Protein AF-A0A820F989-F1 (afdb_monomer)

Nearest PDB structures (foldseek):
  4nk6-assembly1_A  TM=5.623E-01  e=1.340E+00  Pseudomonas syringae pv. tomato str. DC3000
  5lw3-assembly1_A  TM=4.433E-01  e=8.825E-01  Azotobacter vinelandii
  3b8y-assembly2_B  TM=3.646E-01  e=8.317E+00  Dickeya chrysanthemi

InterPro domains:
  IPR011050 Pectin lyase fold/virulence factor [SSF51126] (17-157)
  IPR052387 Fibrocystin [PTHR46769] (2-169)
  IPR055401 CEMIP, beta-helix domain [PF24606] (3-77)
  IPR055401 CEMIP, beta-helix domain [PF24606] (81-139)

Organism: NCBI:txid392033

Radius of gyration: 15.14 Å; Cα contacts (8 Å, |Δi|>4): 495; chains: 1; bounding box: 38×29×42 Å

pLDDT: mean 74.16, std 15.24, range [22.81, 91.69]

Solvent-accessible surface area (backbone atoms only — not comparable to full-atom values): 8506 Å² total; per-residue (Å²): 87,66,73,30,40,38,63,98,44,88,92,37,45,60,36,68,47,70,64,68,38,83,30,71,90,42,70,54,62,71,42,56,39,32,48,19,40,15,37,54,37,34,42,23,18,46,28,28,36,34,38,35,49,29,43,34,36,43,24,54,62,16,37,39,36,41,48,50,30,52,67,70,85,64,82,85,85,94,58,70,49,38,38,35,41,28,47,28,39,32,34,46,14,60,32,23,28,37,35,44,40,35,33,75,50,35,41,80,82,42,29,82,77,37,72,86,45,24,42,12,16,40,53,52,54,39,36,36,50,29,35,24,45,73,40,60,69,34,52,68,42,74,41,94,61,59,54,28,16,76,63,30,41,91,82,50,80,53,73,42,86,70,45,78,42,66,71,47,110

Secondary structure (DSSP, 8-state):
-BS-S-TT-TT--SSEEEEEEE-TT-EEES-EEEEESS-SEEEEEEES-EEES-EEEEESS-SEEE-SS------SSS-----EEES-EEEEESSEEEEE---SS--HHHHTT-TT--GGGS---EEES-EEES-SSEEEEE-TT---BTT-STT--SB----EES-B-

Sequence (169 aa):
VSNGGQAFHLGQYPIHFHMNGNMSLSYIKSSAIHQTFNRAVNIHTSHYFTVENNIIDDIMDGVFFLEGDAEVGNVLRDYYPNNIVENNAVASDTHFGYWYCMVRTSDGQSFAIYRNICPYRQIFDRFVNNSVHSVGRFGVRIFLEYSPTVAGSRSADTPYQAIFDELIA

Foldseek 3Di:
DAAAFAAPDPPREREEAELPEEQLVEEDECEEFEHYNAERYEYEQYANYEYYQYEYEHHEYEHYDPDQAHVDDFDDDPDAREYAHANYEYEHYAAEHAEADQDQAHDDPRCVVPVFAGSLQGAYHYAEQYEYDHYNYYHHDHDPSRFHAPRRGPPGDHGDDHDHYNYHD

Mean predicted aligned error: 7.8 Å

Structure (mmCIF, N/CA/C/O backbone):
data_AF-A0A820F989-F1
#
_entry.id   AF-A0A820F989-F1
#
loop_
_atom_site.group_PDB
_atom_site.id
_atom_site.type_symbol
_atom_site.label_atom_id
_atom_site.label_alt_id
_atom_site.label_comp_id
_atom_site.label_asym_id
_atom_site.label_entity_id
_atom_site.label_seq_id
_atom_site.pdbx_PDB_ins_code
_atom_site.Cartn_x
_atom_site.Cartn_y
_atom_site.Cartn_z
_atom_site.occupancy
_atom_site.B_iso_or_equiv
_atom_site.auth_seq_id
_atom_site.auth_comp_id
_atom_site.auth_asym_id
_atom_site.auth_atom_id
_atom_site.pdbx_PDB_model_num
ATOM 1 N N . VAL A 1 1 ? -3.851 -5.845 16.583 1.00 83.50 1 VAL A N 1
ATOM 2 C CA . VAL A 1 1 ? -3.143 -4.642 17.069 1.00 83.50 1 VAL A CA 1
ATOM 3 C C . VAL A 1 1 ? -4.188 -3.614 17.447 1.00 83.50 1 VAL A C 1
ATOM 5 O O . VAL A 1 1 ? -5.114 -3.433 16.673 1.00 83.50 1 VAL A O 1
ATOM 8 N N . SER A 1 2 ? -4.068 -2.993 18.620 1.00 90.50 2 SER A N 1
ATOM 9 C CA . SER A 1 2 ? -5.032 -2.001 19.113 1.00 90.50 2 SER A CA 1
ATOM 10 C C . SER A 1 2 ? -4.319 -0.843 19.803 1.00 90.50 2 SER A C 1
ATOM 12 O O . SER A 1 2 ? -3.355 -1.115 20.521 1.00 90.50 2 SER A O 1
ATOM 14 N N . ASN A 1 3 ? -4.806 0.396 19.666 1.00 89.44 3 ASN A N 1
ATOM 15 C CA . ASN A 1 3 ? -4.270 1.581 20.363 1.00 89.44 3 ASN A CA 1
ATOM 16 C C . ASN A 1 3 ? -2.780 1.852 20.069 1.00 89.44 3 ASN A C 1
ATOM 18 O O . ASN A 1 3 ? -2.030 2.281 20.944 1.00 89.44 3 ASN A O 1
ATOM 22 N N . GLY A 1 4 ? -2.335 1.541 18.848 1.00 84.44 4 GLY A N 1
ATOM 23 C CA . GLY A 1 4 ? -0.945 1.698 18.418 1.00 84.44 4 GLY A CA 1
ATOM 24 C C . GLY A 1 4 ? -0.720 2.926 17.531 1.00 84.44 4 GLY A C 1
ATOM 25 O O . GLY A 1 4 ? -1.656 3.465 16.941 1.00 84.44 4 GLY A O 1
ATOM 26 N N . GLY A 1 5 ? 0.544 3.334 17.403 1.00 83.88 5 GLY A N 1
ATOM 27 C CA . GLY A 1 5 ? 0.948 4.527 16.655 1.00 83.88 5 GLY A CA 1
ATOM 28 C C . GLY A 1 5 ? 0.756 5.832 17.428 1.00 83.88 5 GLY A C 1
ATOM 29 O O . GLY A 1 5 ? 0.231 5.847 18.540 1.00 83.88 5 GLY A O 1
ATOM 30 N N . GLN A 1 6 ? 1.196 6.937 16.828 1.00 81.19 6 GLN A N 1
ATOM 31 C CA . GLN A 1 6 ? 1.057 8.272 17.404 1.00 81.19 6 GLN A CA 1
ATOM 32 C C . GLN A 1 6 ? 0.583 9.276 16.351 1.00 81.19 6 GLN A C 1
ATOM 34 O O . GLN A 1 6 ? 1.203 9.427 15.296 1.00 81.19 6 GLN A O 1
ATOM 39 N N . ALA A 1 7 ? -0.503 9.980 16.664 1.00 79.38 7 ALA A N 1
ATOM 40 C CA . ALA A 1 7 ? -1.115 10.962 15.778 1.00 79.38 7 ALA A CA 1
ATOM 41 C C . ALA A 1 7 ? -0.177 12.129 15.485 1.00 79.38 7 ALA A C 1
ATOM 43 O O . ALA A 1 7 ? 0.506 12.611 16.383 1.00 79.38 7 ALA A O 1
ATOM 44 N N . PHE A 1 8 ? -0.186 12.613 14.242 1.00 74.88 8 PHE A N 1
ATOM 45 C CA . PHE A 1 8 ? 0.574 13.794 13.803 1.00 74.88 8 PHE A CA 1
ATOM 46 C C . PHE A 1 8 ? 2.106 13.670 13.904 1.00 74.88 8 PHE A C 1
ATOM 48 O O . PHE A 1 8 ? 2.814 14.661 13.731 1.00 74.88 8 PHE A O 1
ATOM 55 N N . HIS A 1 9 ? 2.631 12.459 14.119 1.00 73.19 9 HIS A N 1
ATOM 56 C CA . HIS A 1 9 ? 4.064 12.174 14.107 1.00 73.19 9 HIS A CA 1
ATOM 57 C C . HIS A 1 9 ? 4.404 11.198 12.975 1.00 73.19 9 HIS A C 1
ATOM 59 O O . HIS A 1 9 ? 3.966 10.047 12.966 1.00 73.19 9 HIS A O 1
ATOM 65 N N . LEU A 1 10 ? 5.195 11.662 12.004 1.00 69.19 10 LEU A N 1
ATOM 66 C CA . LEU A 1 10 ? 5.704 10.827 10.912 1.00 69.19 10 LEU A CA 1
ATOM 67 C C . LEU A 1 10 ? 6.581 9.691 11.471 1.00 69.19 10 LEU A C 1
ATOM 69 O O . LEU A 1 10 ? 7.338 9.906 12.419 1.00 69.19 10 LEU A O 1
ATOM 73 N N . GLY A 1 11 ? 6.479 8.488 10.900 1.00 67.00 11 GLY A N 1
ATOM 74 C CA . GLY A 1 11 ? 7.272 7.326 11.324 1.00 67.00 11 GLY A CA 1
ATOM 75 C C . GLY A 1 11 ? 6.784 6.619 12.596 1.00 67.00 11 GLY A C 1
ATOM 76 O O . GLY A 1 11 ? 7.360 5.604 12.975 1.00 67.00 11 GLY A O 1
ATOM 77 N N . GLN A 1 12 ? 5.731 7.114 13.258 1.00 81.00 12 GLN A N 1
ATOM 78 C CA . GLN A 1 12 ? 5.179 6.523 14.484 1.00 81.00 12 GLN A CA 1
ATOM 79 C C . GLN A 1 12 ? 3.948 5.665 14.172 1.00 81.00 12 GLN A C 1
ATOM 81 O O . GLN A 1 12 ? 2.817 6.004 14.539 1.00 81.00 12 GLN A O 1
ATOM 86 N N . TYR A 1 13 ? 4.175 4.559 13.462 1.00 82.06 13 TYR A N 1
ATOM 87 C CA . TYR A 1 13 ? 3.127 3.635 13.027 1.00 82.06 13 TYR A CA 1
ATOM 88 C C . TYR A 1 13 ? 3.081 2.372 13.906 1.00 82.06 13 TYR A C 1
ATOM 90 O O . TYR A 1 13 ? 4.121 1.910 14.374 1.00 82.06 13 TYR A O 1
ATOM 98 N N . PRO A 1 14 ? 1.893 1.782 14.127 1.00 84.25 14 PRO A N 1
ATOM 99 C CA . PRO A 1 14 ? 1.727 0.513 14.836 1.00 84.25 14 PRO A CA 1
ATOM 100 C C . PRO A 1 14 ? 2.446 -0.659 14.155 1.00 84.25 14 PRO A C 1
ATOM 102 O O . PRO A 1 14 ? 2.962 -1.535 14.846 1.00 84.25 14 PRO A O 1
ATOM 105 N N . ILE A 1 15 ? 2.477 -0.685 12.819 1.00 84.50 15 ILE A N 1
ATOM 106 C CA . ILE A 1 15 ? 3.234 -1.656 12.026 1.00 84.50 15 ILE A CA 1
ATOM 107 C C . ILE A 1 15 ? 3.958 -0.899 10.914 1.00 84.50 15 ILE A C 1
ATOM 109 O O . ILE A 1 15 ? 3.319 -0.249 10.086 1.00 84.50 15 ILE A O 1
ATOM 113 N N . HIS A 1 16 ? 5.288 -0.992 10.898 1.00 85.44 16 HIS A N 1
ATOM 114 C CA . HIS A 1 16 ? 6.146 -0.297 9.938 1.00 85.44 16 HIS A CA 1
ATOM 115 C C . HIS A 1 16 ? 7.269 -1.214 9.460 1.00 85.44 16 HIS A C 1
ATOM 117 O O . HIS A 1 16 ? 8.198 -1.510 10.212 1.00 85.44 16 HIS A O 1
ATOM 123 N N . PHE A 1 17 ? 7.186 -1.665 8.212 1.00 77.94 17 PHE A N 1
ATOM 124 C CA . PHE A 1 17 ? 8.301 -2.319 7.531 1.00 77.94 17 PHE A CA 1
ATOM 125 C C . PHE A 1 17 ? 9.180 -1.232 6.932 1.00 77.94 17 PHE A C 1
ATOM 127 O O . PHE A 1 17 ? 8.726 -0.486 6.069 1.00 77.94 17 PHE A O 1
ATOM 134 N N . HIS A 1 18 ? 10.414 -1.124 7.414 1.00 78.81 18 HIS A N 1
ATOM 135 C CA . HIS A 1 18 ? 11.320 -0.033 7.092 1.00 78.81 18 HIS A CA 1
ATOM 136 C C . HIS A 1 18 ? 12.620 -0.580 6.532 1.00 78.81 18 HIS A C 1
ATOM 138 O O . HIS A 1 18 ? 13.467 -1.085 7.269 1.00 78.81 18 HIS A O 1
ATOM 144 N N . MET A 1 19 ? 12.778 -0.448 5.219 1.00 71.56 19 MET A N 1
ATOM 145 C CA . MET A 1 19 ? 14.023 -0.760 4.526 1.00 71.56 19 MET A CA 1
ATOM 146 C C . MET A 1 19 ? 14.491 -2.206 4.716 1.00 71.56 19 MET A C 1
ATOM 148 O O . MET A 1 19 ? 15.687 -2.484 4.778 1.00 71.56 19 MET A O 1
ATOM 152 N N . ASN A 1 20 ? 13.545 -3.146 4.798 1.00 71.75 20 ASN A N 1
ATOM 153 C CA . ASN A 1 20 ? 13.845 -4.556 5.033 1.00 71.75 20 ASN A CA 1
ATOM 154 C C . ASN A 1 20 ? 14.330 -5.293 3.772 1.00 71.75 20 ASN A C 1
ATOM 156 O O . ASN A 1 20 ? 14.875 -6.391 3.880 1.00 71.75 20 ASN A O 1
ATOM 160 N N . GLY A 1 21 ? 14.161 -4.711 2.579 1.00 70.56 21 GLY A N 1
ATOM 161 C CA . GLY A 1 21 ? 14.549 -5.344 1.319 1.00 70.56 21 GLY A CA 1
ATOM 162 C C . GLY A 1 21 ? 13.610 -6.492 0.930 1.00 70.56 21 GLY A C 1
ATOM 163 O O . GLY A 1 21 ? 12.398 -6.301 0.845 1.00 70.56 21 GLY A O 1
ATOM 164 N N . ASN A 1 22 ? 14.155 -7.681 0.638 1.00 75.38 22 ASN A N 1
ATOM 165 C CA . ASN A 1 22 ? 13.361 -8.835 0.198 1.00 75.38 22 ASN A CA 1
ATOM 166 C C . ASN A 1 22 ? 12.614 -9.486 1.371 1.00 75.38 22 ASN A C 1
ATOM 168 O O . ASN A 1 22 ? 13.226 -10.087 2.250 1.00 75.38 22 ASN A O 1
ATOM 172 N N . MET A 1 23 ? 11.286 -9.427 1.310 1.00 78.56 23 MET A N 1
ATOM 173 C CA . MET A 1 23 ? 10.363 -9.953 2.309 1.00 78.56 23 MET A CA 1
ATOM 174 C C . MET A 1 23 ? 9.429 -11.032 1.737 1.00 78.56 23 MET A C 1
ATOM 176 O O . MET A 1 23 ? 8.336 -11.220 2.254 1.00 78.56 23 MET A O 1
ATOM 180 N N . SER A 1 24 ? 9.871 -11.780 0.720 1.00 78.94 24 SER A N 1
ATOM 181 C CA . SER A 1 24 ? 9.065 -12.764 -0.044 1.00 78.94 24 SER A CA 1
ATOM 182 C C . SER A 1 24 ? 8.409 -13.883 0.760 1.00 78.94 24 SER A C 1
ATOM 184 O O . SER A 1 24 ? 7.454 -14.498 0.295 1.00 78.94 24 SER A O 1
ATOM 186 N N . LEU A 1 25 ? 8.909 -14.153 1.964 1.00 79.94 25 LEU A N 1
ATOM 187 C CA . LEU A 1 25 ? 8.341 -15.142 2.885 1.00 79.94 25 LEU A CA 1
ATOM 188 C C . LEU A 1 25 ? 7.611 -14.501 4.073 1.00 79.94 25 LEU A C 1
ATOM 190 O O . LEU A 1 25 ? 7.154 -15.209 4.967 1.00 79.94 25 LEU A O 1
ATOM 194 N N . SER A 1 26 ? 7.540 -13.171 4.119 1.00 82.44 26 SER A N 1
ATOM 195 C CA . SER A 1 26 ? 6.976 -12.420 5.238 1.00 82.44 26 SER A CA 1
ATOM 196 C C . SER A 1 26 ? 5.578 -11.914 4.914 1.00 82.44 26 SER A C 1
ATOM 198 O O . SER A 1 26 ? 5.263 -11.573 3.772 1.00 82.44 26 SER A O 1
ATOM 200 N N . TYR A 1 27 ? 4.739 -11.841 5.945 1.00 85.31 27 TYR A N 1
ATOM 201 C CA . TYR A 1 27 ? 3.344 -11.465 5.787 1.00 85.31 27 TYR A CA 1
ATOM 202 C C . TYR A 1 27 ? 2.764 -10.761 7.019 1.00 85.31 27 TYR A C 1
ATOM 204 O O . TYR A 1 27 ? 3.205 -10.989 8.146 1.00 85.31 27 TYR A O 1
ATOM 212 N N . ILE A 1 28 ? 1.713 -9.966 6.804 1.00 84.12 28 ILE A N 1
ATOM 213 C CA . ILE A 1 28 ? 0.664 -9.710 7.800 1.00 84.12 28 ILE A CA 1
ATOM 214 C C . ILE A 1 28 ? -0.553 -10.502 7.345 1.00 84.12 28 ILE A C 1
ATOM 216 O O . ILE A 1 28 ? -1.128 -10.223 6.291 1.00 84.12 28 ILE A O 1
ATOM 220 N N . LYS A 1 29 ? -0.943 -11.496 8.138 1.00 86.25 29 LYS A N 1
ATOM 221 C CA . LYS A 1 29 ? -2.049 -12.380 7.792 1.00 86.25 29 LYS A CA 1
ATOM 222 C C . LYS A 1 29 ? -2.995 -12.576 8.959 1.00 86.25 29 LYS A C 1
ATOM 224 O O . LYS A 1 29 ? -2.537 -12.705 10.096 1.00 86.25 29 LYS A O 1
ATOM 229 N N . SER A 1 30 ? -4.295 -12.637 8.667 1.00 89.94 30 SER A N 1
ATOM 230 C CA . SER A 1 30 ? -5.337 -13.010 9.636 1.00 89.94 30 SER A CA 1
ATOM 231 C C . SER A 1 30 ? -5.286 -12.191 10.930 1.00 89.94 30 SER A C 1
ATOM 233 O O . SER A 1 30 ? -5.486 -12.716 12.025 1.00 89.94 30 SER A O 1
ATOM 235 N N . SER A 1 31 ? -4.978 -10.902 10.804 1.00 85.19 31 SER A N 1
ATOM 236 C CA . SER A 1 31 ? -4.851 -9.971 11.919 1.00 85.19 31 SER A CA 1
ATOM 237 C C . SER A 1 31 ? -6.033 -9.006 11.962 1.00 85.19 31 SER A C 1
ATOM 239 O O . SER A 1 31 ? -6.519 -8.556 10.928 1.00 85.19 31 SER A O 1
ATOM 241 N N . ALA A 1 32 ? -6.463 -8.658 13.175 1.00 88.81 32 ALA A N 1
ATOM 242 C CA . ALA A 1 32 ? -7.347 -7.520 13.417 1.00 88.81 32 ALA A CA 1
ATOM 243 C C . ALA A 1 32 ? -6.494 -6.312 13.826 1.00 88.81 32 ALA A C 1
ATOM 245 O O . ALA A 1 32 ? -5.727 -6.408 14.792 1.00 88.81 32 ALA A O 1
ATOM 246 N N . ILE A 1 33 ? -6.578 -5.199 13.101 1.00 84.31 33 ILE A N 1
ATOM 247 C CA . ILE A 1 33 ? -5.853 -3.955 13.389 1.00 84.31 33 ILE A CA 1
ATOM 248 C C . ILE A 1 33 ? -6.886 -2.857 13.566 1.00 84.31 33 ILE A C 1
ATOM 250 O O . ILE A 1 33 ? -7.581 -2.527 12.618 1.00 84.31 33 ILE A O 1
ATOM 254 N N . HIS A 1 34 ? -6.988 -2.301 14.767 1.00 87.06 34 HIS A N 1
ATOM 255 C CA . HIS A 1 34 ? -8.040 -1.338 15.044 1.00 87.06 34 HIS A CA 1
ATOM 256 C C . HIS A 1 34 ? -7.629 -0.241 16.009 1.00 87.06 34 HIS A C 1
ATOM 258 O O . HIS A 1 34 ? -6.670 -0.411 16.764 1.00 87.06 34 HIS A O 1
ATOM 264 N N . GLN A 1 35 ? -8.357 0.877 16.013 1.00 88.88 35 GLN A N 1
ATOM 265 C CA . GLN A 1 35 ? -8.131 1.988 16.947 1.00 88.88 35 GLN A CA 1
ATOM 266 C C . GLN A 1 35 ? -6.674 2.454 16.941 1.00 88.88 35 GLN A C 1
ATOM 268 O O . GLN A 1 35 ? -6.023 2.519 17.986 1.00 88.88 35 GLN A O 1
ATOM 273 N N . THR A 1 36 ? -6.100 2.693 15.765 1.00 82.88 36 THR A N 1
ATOM 274 C CA . THR A 1 36 ? -4.716 3.164 15.675 1.00 82.88 36 THR A CA 1
ATOM 275 C C . THR A 1 36 ? -4.692 4.681 15.573 1.00 82.88 36 THR A C 1
ATOM 277 O O . THR A 1 36 ? -5.436 5.295 14.811 1.00 82.88 36 THR A O 1
ATOM 280 N N . PHE A 1 37 ? -3.797 5.311 16.333 1.00 84.25 37 PHE A N 1
ATOM 281 C CA . PHE A 1 37 ? -3.651 6.770 16.358 1.00 84.25 37 PHE A CA 1
ATOM 282 C C . PHE A 1 37 ? -2.839 7.297 15.172 1.00 84.25 37 PHE A C 1
ATOM 284 O O . PHE A 1 37 ? -2.565 8.483 15.076 1.00 84.25 37 PHE A O 1
ATOM 291 N N . ASN A 1 38 ? -2.423 6.411 14.277 1.00 74.00 38 ASN A N 1
ATOM 292 C CA . ASN A 1 38 ? -1.808 6.705 12.993 1.00 74.00 38 ASN A CA 1
ATOM 293 C C . ASN A 1 38 ? -2.267 5.606 12.015 1.00 74.00 38 ASN A C 1
ATOM 295 O O . ASN A 1 38 ? -3.199 4.864 12.327 1.00 74.00 38 ASN A O 1
ATOM 299 N N . ARG A 1 39 ? -1.638 5.477 10.852 1.00 78.56 39 ARG A N 1
ATOM 300 C CA . ARG A 1 39 ? -1.968 4.456 9.845 1.00 78.56 39 ARG A CA 1
ATOM 301 C C . ARG A 1 39 ? -1.874 3.026 10.374 1.00 78.56 39 ARG A C 1
ATOM 303 O O . ARG A 1 39 ? -1.177 2.786 11.352 1.00 78.56 39 ARG A O 1
ATOM 310 N N . ALA A 1 40 ? -2.550 2.076 9.735 1.00 80.19 40 ALA A N 1
ATOM 311 C CA . ALA A 1 40 ? -2.582 0.689 10.211 1.00 80.19 40 ALA A CA 1
ATOM 312 C C . ALA A 1 40 ? -1.321 -0.113 9.842 1.00 80.19 40 ALA A C 1
ATOM 314 O O . ALA A 1 40 ? -0.747 -0.799 10.690 1.00 80.19 40 ALA A O 1
ATOM 315 N N . VAL A 1 41 ? -0.901 -0.041 8.575 1.00 81.31 41 VAL A N 1
ATOM 316 C CA . VAL A 1 41 ? 0.267 -0.745 8.041 1.00 81.31 41 VAL A CA 1
ATOM 317 C C . VAL A 1 41 ? 1.023 0.165 7.084 1.00 81.31 41 VAL A C 1
ATOM 319 O O . VAL A 1 41 ? 0.501 0.601 6.053 1.00 81.31 41 VAL A O 1
ATOM 322 N N . ASN A 1 42 ? 2.300 0.365 7.385 1.00 78.19 42 ASN A N 1
ATOM 323 C CA . ASN A 1 42 ? 3.216 1.075 6.515 1.00 78.19 42 ASN A CA 1
ATOM 324 C C . ASN A 1 42 ? 4.277 0.112 5.996 1.00 78.19 42 ASN A C 1
ATOM 326 O O . ASN A 1 42 ? 4.902 -0.631 6.758 1.00 78.19 42 ASN A O 1
ATOM 330 N N . ILE A 1 43 ? 4.467 0.130 4.683 1.00 75.38 43 ILE A N 1
ATOM 331 C CA . ILE A 1 43 ? 5.521 -0.619 4.010 1.00 75.38 43 ILE A CA 1
ATOM 332 C C . ILE A 1 43 ? 6.356 0.415 3.274 1.00 75.38 43 ILE A C 1
ATOM 334 O O . ILE A 1 43 ? 5.856 1.124 2.409 1.00 75.38 43 ILE A O 1
ATOM 338 N N . HIS A 1 44 ? 7.613 0.511 3.675 1.00 71.81 44 HIS A N 1
ATOM 339 C CA . HIS A 1 44 ? 8.568 1.498 3.209 1.00 71.81 44 HIS A CA 1
ATOM 340 C C . HIS A 1 44 ? 9.842 0.734 2.832 1.00 71.81 44 HIS A C 1
ATOM 342 O O . HIS A 1 44 ? 10.435 0.038 3.664 1.00 71.81 44 HIS A O 1
ATOM 348 N N . THR A 1 45 ? 10.268 0.812 1.568 1.00 67.19 45 THR A N 1
ATOM 349 C CA . THR A 1 45 ? 11.506 0.160 1.087 1.00 67.19 45 THR A CA 1
ATOM 350 C C . THR A 1 45 ? 11.563 -1.346 1.387 1.00 67.19 45 THR A C 1
ATOM 352 O O . THR A 1 45 ? 12.598 -1.919 1.733 1.00 67.19 45 THR A O 1
ATOM 355 N N . SER A 1 46 ? 10.419 -2.016 1.285 1.00 70.81 46 SER A N 1
ATOM 356 C CA . SER A 1 46 ? 10.293 -3.455 1.534 1.00 70.81 46 SER A CA 1
ATOM 357 C C . SER A 1 46 ? 9.481 -4.095 0.407 1.00 70.81 46 SER A C 1
ATOM 359 O O . SER A 1 46 ? 8.566 -3.467 -0.130 1.00 70.81 46 SER A O 1
ATOM 361 N N . HIS A 1 47 ? 9.862 -5.295 -0.034 1.00 71.06 47 HIS A N 1
ATOM 362 C CA . HIS A 1 47 ? 9.375 -5.890 -1.289 1.00 71.06 47 HIS A CA 1
ATOM 363 C C . HIS A 1 47 ? 8.895 -7.322 -1.087 1.00 71.06 47 HIS A C 1
ATOM 365 O O . HIS A 1 47 ? 9.406 -8.017 -0.212 1.00 71.06 47 HIS A O 1
ATOM 371 N N . TYR A 1 48 ? 8.006 -7.793 -1.965 1.00 72.56 48 TYR A N 1
ATOM 372 C CA . TYR A 1 48 ? 7.442 -9.151 -1.928 1.00 72.56 48 TYR A CA 1
ATOM 373 C C . TYR A 1 48 ? 6.655 -9.442 -0.644 1.00 72.56 48 TYR A C 1
ATOM 375 O O . TYR A 1 48 ? 6.576 -10.581 -0.193 1.00 72.56 48 TYR A O 1
ATOM 383 N N . PHE A 1 49 ? 6.111 -8.400 -0.020 1.00 76.75 49 PHE A N 1
ATOM 384 C CA . PHE A 1 49 ? 5.402 -8.531 1.237 1.00 76.75 49 PHE A CA 1
ATOM 385 C C . PHE A 1 49 ? 3.940 -8.897 0.995 1.00 76.75 49 PHE A C 1
ATOM 387 O O . PHE A 1 49 ? 3.271 -8.285 0.160 1.00 76.75 49 PHE A O 1
ATOM 394 N N . THR A 1 50 ? 3.433 -9.871 1.748 1.00 83.69 50 THR A N 1
ATOM 395 C CA . THR A 1 50 ? 2.035 -10.300 1.629 1.00 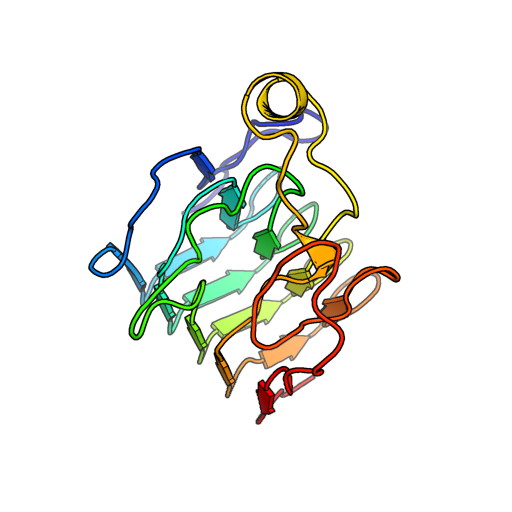83.69 50 THR A CA 1
ATOM 396 C C . THR A 1 50 ? 1.180 -9.715 2.748 1.00 83.69 50 THR A C 1
ATOM 398 O O . THR A 1 50 ? 1.489 -9.850 3.930 1.00 83.69 50 THR A O 1
ATOM 401 N N . VAL A 1 51 ? 0.063 -9.100 2.381 1.00 83.12 51 VAL A N 1
ATOM 402 C CA . VAL A 1 51 ? -0.964 -8.627 3.306 1.00 83.12 51 VAL A CA 1
ATOM 403 C C . VAL A 1 51 ? -2.275 -9.318 2.956 1.00 83.12 51 VAL A C 1
ATOM 405 O O . VAL A 1 51 ? -2.916 -8.992 1.958 1.00 83.12 51 VAL A O 1
ATOM 408 N N . GLU A 1 52 ? -2.692 -10.260 3.794 1.00 86.50 52 GLU A N 1
ATOM 409 C CA . GLU A 1 52 ? -3.790 -11.164 3.452 1.00 86.50 52 GLU A CA 1
ATOM 410 C C . GLU A 1 52 ? -4.785 -11.368 4.603 1.00 86.50 52 GLU A C 1
ATOM 412 O O . GLU A 1 52 ? -4.392 -11.612 5.743 1.00 86.50 52 GLU A O 1
ATOM 417 N N . ASN A 1 53 ? -6.084 -11.388 4.307 1.00 86.62 53 ASN A N 1
ATOM 418 C CA . ASN A 1 53 ? -7.139 -11.776 5.256 1.00 86.62 53 ASN A CA 1
ATOM 419 C C . ASN A 1 53 ? -7.167 -10.932 6.547 1.00 86.62 53 ASN A C 1
ATOM 421 O O . ASN A 1 53 ? -7.421 -11.476 7.624 1.00 86.62 53 ASN A O 1
ATOM 425 N N . ASN A 1 54 ? -6.854 -9.636 6.483 1.00 81.81 54 ASN A N 1
ATOM 426 C CA . ASN A 1 54 ? -6.862 -8.768 7.664 1.00 81.81 54 ASN A CA 1
ATOM 427 C C . ASN A 1 54 ? -8.156 -7.963 7.769 1.00 81.81 54 ASN A C 1
ATOM 429 O O . ASN A 1 54 ? -8.714 -7.524 6.765 1.00 81.81 54 ASN A O 1
ATOM 433 N N . ILE A 1 55 ? -8.598 -7.735 9.004 1.00 85.31 55 ILE A N 1
ATOM 434 C CA . ILE A 1 55 ? -9.691 -6.814 9.323 1.00 85.31 55 ILE A CA 1
ATOM 435 C C . ILE A 1 55 ? -9.058 -5.559 9.897 1.00 85.31 55 ILE A C 1
ATOM 437 O O . ILE A 1 55 ? -8.281 -5.642 10.852 1.00 85.31 55 ILE A O 1
ATOM 441 N N . ILE A 1 56 ? -9.349 -4.417 9.288 1.00 84.31 56 ILE A N 1
ATOM 442 C CA . ILE A 1 56 ? -8.742 -3.150 9.654 1.00 84.31 56 ILE A CA 1
ATOM 443 C C . ILE A 1 56 ? -9.823 -2.085 9.808 1.00 84.31 56 ILE A C 1
ATOM 445 O O . ILE A 1 56 ? -10.498 -1.739 8.841 1.00 84.31 56 ILE A O 1
ATOM 449 N N . ASP A 1 57 ? -9.992 -1.565 11.018 1.00 83.62 57 ASP A N 1
ATOM 450 C CA . ASP A 1 57 ? -11.093 -0.660 11.340 1.00 83.62 57 ASP A CA 1
ATOM 451 C C . ASP A 1 57 ? -10.715 0.448 12.328 1.00 83.62 57 ASP A C 1
ATOM 453 O O . ASP A 1 57 ? -9.802 0.296 13.126 1.00 83.62 57 ASP A O 1
ATOM 457 N N . ASP A 1 58 ? -11.421 1.579 12.289 1.00 82.44 58 ASP A N 1
ATOM 458 C CA . ASP A 1 58 ? -11.230 2.692 13.239 1.00 82.44 58 ASP A CA 1
ATOM 459 C C . ASP A 1 58 ? -9.779 3.214 13.245 1.00 82.44 58 ASP A C 1
ATOM 461 O O . ASP A 1 58 ? -9.032 3.113 14.223 1.00 82.44 58 ASP A O 1
ATOM 465 N N . ILE A 1 59 ? -9.351 3.713 12.084 1.00 78.56 59 ILE A N 1
ATOM 466 C CA . ILE A 1 59 ? -7.970 4.120 11.808 1.00 78.56 59 ILE A CA 1
ATOM 467 C C . ILE A 1 59 ? -7.910 5.631 11.562 1.00 78.56 59 ILE A C 1
ATOM 469 O O . ILE A 1 59 ? -8.765 6.221 10.895 1.00 78.56 59 ILE A O 1
ATOM 473 N N . MET A 1 60 ? -6.894 6.293 12.124 1.00 72.44 60 MET A N 1
ATOM 474 C CA . MET A 1 60 ? -6.832 7.755 12.106 1.00 72.44 60 MET A CA 1
ATOM 475 C C . MET A 1 60 ? -6.352 8.378 10.779 1.00 72.44 60 MET A C 1
ATOM 477 O O . MET A 1 60 ? -6.716 9.520 10.541 1.00 72.44 60 MET A O 1
ATOM 481 N N . ASP A 1 61 ? -5.554 7.733 9.917 1.00 64.69 61 ASP A N 1
ATOM 482 C CA . ASP A 1 61 ? -4.929 8.422 8.751 1.00 64.69 61 ASP A CA 1
ATOM 483 C C . ASP A 1 61 ? -4.697 7.538 7.501 1.00 64.69 61 ASP A C 1
ATOM 485 O O . ASP A 1 61 ? -3.900 7.871 6.617 1.00 64.69 61 ASP A O 1
ATOM 489 N N . GLY A 1 62 ? -5.364 6.387 7.418 1.00 59.66 62 GLY A N 1
ATOM 490 C CA . GLY A 1 62 ? -5.300 5.455 6.293 1.00 59.66 62 GLY A CA 1
ATOM 491 C C . GLY A 1 62 ? -4.767 4.066 6.640 1.00 59.66 62 GLY A C 1
ATOM 492 O O . GLY A 1 62 ? -3.974 3.901 7.567 1.00 59.66 62 GLY A O 1
ATOM 493 N N . VAL A 1 63 ? -5.154 3.040 5.875 1.00 54.62 63 VAL A N 1
ATOM 494 C CA . VAL A 1 63 ? -4.792 1.649 6.200 1.00 54.62 63 VAL A CA 1
ATOM 495 C C . VAL A 1 63 ? -3.464 1.200 5.611 1.00 54.62 63 VAL A C 1
ATOM 497 O O . VAL A 1 63 ? -2.606 0.729 6.353 1.00 54.62 63 VAL A O 1
ATOM 500 N N . PHE A 1 64 ? -3.283 1.333 4.300 1.00 56.66 64 PHE A N 1
ATOM 501 C CA . PHE A 1 64 ? -2.038 0.941 3.641 1.00 56.66 64 PHE A CA 1
ATOM 502 C C . PHE A 1 64 ? -1.350 2.171 3.122 1.00 56.66 64 PHE A C 1
ATOM 504 O O . PHE A 1 64 ? -1.919 2.856 2.283 1.00 56.66 64 PHE A O 1
ATOM 511 N N . PHE A 1 65 ? -0.139 2.421 3.599 1.00 51.19 65 PHE A N 1
ATOM 512 C CA . PHE A 1 65 ? 0.733 3.441 3.049 1.00 51.19 65 PHE A CA 1
ATOM 513 C C . PHE A 1 65 ? 1.987 2.759 2.535 1.00 51.19 65 PHE A C 1
ATOM 515 O O . PHE A 1 65 ? 2.826 2.294 3.309 1.00 51.19 65 PHE A O 1
ATOM 522 N N . LEU A 1 66 ? 2.085 2.687 1.210 1.00 51.78 66 LEU A N 1
ATOM 523 C CA . LEU A 1 66 ? 3.385 2.567 0.571 1.00 51.78 66 LEU A CA 1
ATOM 524 C C . LEU A 1 66 ? 3.999 3.961 0.660 1.00 51.78 66 LEU A C 1
ATOM 526 O O . LEU A 1 66 ? 3.606 4.856 -0.092 1.00 51.78 66 LEU A O 1
ATOM 530 N N . GLU A 1 67 ? 4.815 4.174 1.692 1.00 40.56 67 GLU A N 1
ATOM 531 C CA . GLU A 1 67 ? 5.513 5.439 1.897 1.00 40.56 67 GLU A CA 1
ATOM 532 C C . GLU A 1 67 ? 6.461 5.623 0.732 1.00 40.56 67 GLU A C 1
ATOM 534 O O . GLU A 1 67 ? 7.250 4.732 0.449 1.00 40.56 67 GLU A O 1
ATOM 539 N N . GLY A 1 68 ? 6.338 6.752 0.036 1.00 44.84 68 GLY A N 1
ATOM 540 C CA . GLY A 1 68 ? 7.161 7.069 -1.112 1.00 44.84 68 GLY A CA 1
ATOM 541 C C . GLY A 1 68 ? 8.625 7.180 -0.722 1.00 44.84 68 GLY A C 1
ATOM 542 O O . GLY A 1 68 ? 9.094 8.283 -0.499 1.00 44.84 68 GLY A O 1
ATOM 543 N N . ASP A 1 69 ? 9.316 6.048 -0.662 1.00 40.81 69 ASP A N 1
ATOM 544 C CA . ASP A 1 69 ? 10.744 5.940 -0.462 1.00 40.81 69 ASP A CA 1
ATOM 545 C C . ASP A 1 69 ? 11.225 4.504 -0.689 1.00 40.81 69 ASP A C 1
ATOM 547 O O . ASP A 1 69 ? 10.842 3.542 -0.029 1.00 40.81 69 ASP A O 1
ATOM 551 N N . ALA A 1 70 ? 12.134 4.386 -1.654 1.00 42.00 70 ALA A N 1
ATOM 552 C CA . ALA A 1 70 ? 12.999 3.244 -1.889 1.00 42.00 70 ALA A CA 1
ATOM 553 C C . ALA A 1 70 ? 12.352 1.838 -1.881 1.00 42.00 70 ALA A C 1
ATOM 555 O O . ALA A 1 70 ? 12.986 0.861 -1.504 1.00 42.00 70 ALA A O 1
ATOM 556 N N . GLU A 1 71 ? 11.163 1.645 -2.454 1.00 44.22 71 GLU A N 1
ATOM 557 C CA . GLU A 1 71 ? 10.809 0.330 -3.005 1.00 44.22 71 GLU A CA 1
ATOM 558 C C . GLU A 1 71 ? 11.768 -0.028 -4.171 1.00 44.22 71 GLU A C 1
ATOM 560 O O . GLU A 1 71 ? 11.488 0.272 -5.333 1.00 44.22 71 GLU A O 1
ATOM 565 N N . VAL A 1 72 ? 12.950 -0.594 -3.871 1.00 35.19 72 VAL A N 1
ATOM 566 C CA . VAL A 1 72 ? 14.047 -0.852 -4.823 1.00 35.19 72 VAL A CA 1
ATOM 567 C C . VAL A 1 72 ? 14.541 -2.295 -4.815 1.00 35.19 72 VAL A C 1
ATOM 569 O O . VAL A 1 72 ? 15.203 -2.737 -3.882 1.00 35.19 72 VAL A O 1
ATOM 572 N N . GLY A 1 73 ? 14.403 -2.973 -5.953 1.00 27.61 73 GLY A N 1
ATOM 573 C CA . GLY A 1 73 ? 15.084 -4.247 -6.189 1.00 27.61 73 GLY A CA 1
ATOM 574 C C . GLY A 1 73 ? 14.711 -4.936 -7.496 1.00 27.61 73 GLY A C 1
ATOM 575 O O . GLY A 1 73 ? 14.592 -6.155 -7.508 1.00 27.61 73 GLY A O 1
ATOM 576 N N . ASN A 1 74 ? 14.504 -4.184 -8.582 1.00 37.03 74 ASN A N 1
ATOM 577 C CA . ASN A 1 74 ? 14.065 -4.748 -9.861 1.00 37.03 74 ASN A CA 1
ATOM 578 C C . ASN A 1 74 ? 15.135 -4.537 -10.936 1.00 37.03 74 ASN A C 1
ATOM 580 O O . ASN A 1 74 ? 15.383 -3.394 -11.306 1.00 37.03 74 ASN A O 1
ATOM 584 N N . VAL A 1 75 ? 15.775 -5.648 -11.343 1.00 22.81 75 VAL A N 1
ATOM 585 C CA . VAL A 1 75 ? 16.571 -5.975 -12.562 1.00 22.81 75 VAL A CA 1
ATOM 586 C C . VAL A 1 75 ? 17.421 -7.216 -12.185 1.00 22.81 75 VAL A C 1
ATOM 588 O O . VAL A 1 75 ? 18.187 -7.128 -11.235 1.00 22.81 75 VAL A O 1
ATOM 591 N N . LEU A 1 76 ? 17.412 -8.399 -12.821 1.00 27.34 76 LEU A N 1
ATOM 592 C CA . LEU A 1 76 ? 16.748 -8.961 -14.008 1.00 27.34 76 LEU A CA 1
ATOM 593 C C . LEU A 1 76 ? 16.724 -10.509 -13.883 1.00 27.34 76 LEU A C 1
ATOM 595 O O . LEU A 1 76 ? 17.680 -11.096 -13.378 1.00 27.34 76 LEU A O 1
ATOM 599 N N . ARG A 1 77 ? 15.686 -11.115 -14.482 1.00 24.67 77 ARG A N 1
ATOM 600 C CA . ARG A 1 77 ? 15.208 -12.520 -14.479 1.00 24.67 77 ARG A CA 1
ATOM 601 C C . ARG A 1 77 ? 14.257 -12.855 -13.326 1.00 24.67 77 ARG A C 1
ATOM 603 O O . ARG A 1 77 ? 14.678 -13.320 -12.282 1.00 24.67 77 ARG A O 1
ATOM 610 N N . ASP A 1 78 ? 12.974 -12.598 -13.590 1.00 27.22 78 ASP A N 1
ATOM 611 C CA . ASP A 1 78 ? 11.786 -13.039 -12.834 1.00 27.22 78 ASP A CA 1
ATOM 612 C C . ASP A 1 78 ? 11.424 -12.265 -11.544 1.00 27.22 78 ASP A C 1
ATOM 614 O O . ASP A 1 78 ? 10.597 -12.721 -10.760 1.00 27.22 78 ASP A O 1
ATOM 618 N N . TYR A 1 79 ? 11.974 -11.059 -11.348 1.00 29.77 79 TYR A N 1
ATOM 619 C CA . TYR A 1 79 ? 11.818 -10.239 -10.133 1.00 29.77 79 TYR A CA 1
ATOM 620 C C . TYR A 1 79 ? 11.052 -8.924 -10.391 1.00 29.77 79 TYR A C 1
ATOM 622 O O . TYR A 1 79 ? 11.569 -8.018 -11.051 1.00 29.77 79 TYR A O 1
ATOM 630 N N . TYR A 1 80 ? 9.834 -8.840 -9.849 1.00 36.12 80 TYR A N 1
ATOM 631 C CA . TYR A 1 80 ? 8.927 -7.683 -9.822 1.00 36.12 80 TYR A CA 1
ATOM 632 C C . TYR A 1 80 ? 8.633 -7.306 -8.352 1.00 36.12 80 TYR A C 1
ATOM 634 O O . TYR A 1 80 ? 8.581 -8.210 -7.525 1.00 36.12 80 TYR A O 1
ATOM 642 N N . PRO A 1 81 ? 8.392 -6.040 -7.958 1.00 45.84 81 PRO A N 1
ATOM 643 C CA . PRO A 1 81 ? 8.031 -5.697 -6.583 1.00 45.84 81 PRO A CA 1
ATOM 644 C C . PRO A 1 81 ? 6.589 -6.140 -6.308 1.00 45.84 81 PRO A C 1
ATOM 646 O O . PRO A 1 81 ? 5.633 -5.383 -6.455 1.00 45.84 81 PRO A O 1
ATOM 649 N N . ASN A 1 82 ? 6.441 -7.401 -5.921 1.00 61.31 82 ASN A N 1
ATOM 650 C CA . ASN A 1 82 ? 5.147 -8.058 -5.868 1.00 61.31 82 ASN A CA 1
ATOM 651 C C . ASN A 1 82 ? 4.555 -8.036 -4.470 1.00 61.31 82 ASN A C 1
ATOM 653 O O . ASN A 1 82 ? 4.528 -9.048 -3.774 1.00 61.31 82 ASN A O 1
ATOM 657 N N . ASN A 1 83 ? 4.109 -6.858 -4.038 1.00 68.69 83 ASN A N 1
ATOM 658 C CA . ASN A 1 83 ? 3.266 -6.802 -2.854 1.00 68.69 83 ASN A CA 1
ATOM 659 C C . ASN A 1 83 ? 1.870 -7.307 -3.231 1.00 68.69 83 ASN A C 1
ATOM 661 O O . ASN A 1 83 ? 1.256 -6.821 -4.183 1.00 68.69 83 ASN A O 1
ATOM 665 N N . ILE A 1 84 ? 1.403 -8.296 -2.478 1.00 73.69 84 ILE A N 1
ATOM 666 C CA . ILE A 1 84 ? 0.097 -8.926 -2.646 1.00 73.69 84 ILE A CA 1
ATOM 667 C C . ILE A 1 84 ? -0.787 -8.405 -1.517 1.00 73.69 84 ILE A C 1
ATOM 669 O O . ILE A 1 84 ? -0.448 -8.568 -0.344 1.00 73.69 84 ILE A O 1
ATOM 673 N N . VAL A 1 85 ? -1.889 -7.743 -1.865 1.00 81.12 85 VAL A N 1
ATOM 674 C CA . VAL A 1 85 ? -2.875 -7.215 -0.915 1.00 81.12 85 VAL A CA 1
ATOM 675 C C . VAL A 1 85 ? -4.218 -7.838 -1.243 1.00 81.12 85 VAL A C 1
ATOM 677 O O . VAL A 1 85 ? -4.843 -7.482 -2.242 1.00 81.12 85 VAL A O 1
ATOM 680 N N . GLU A 1 86 ? -4.657 -8.782 -0.417 1.00 82.44 86 GLU A N 1
ATOM 681 C CA . GLU A 1 86 ? -5.830 -9.594 -0.733 1.00 82.44 86 GLU A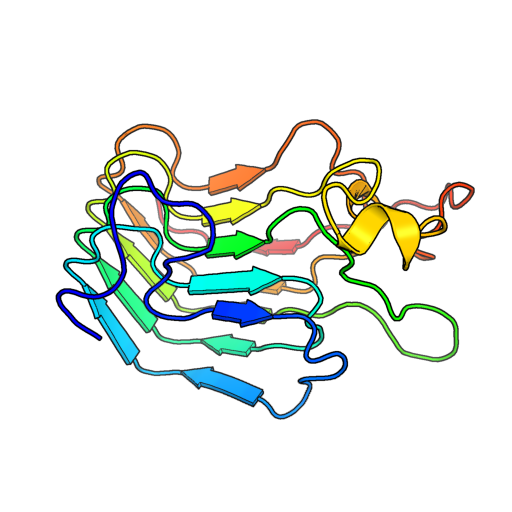 CA 1
ATOM 682 C C . GLU A 1 86 ? -6.726 -9.898 0.446 1.00 82.44 86 GLU A C 1
ATOM 684 O O . GLU A 1 86 ? -6.255 -10.105 1.566 1.00 82.44 86 GLU A O 1
ATOM 689 N N . ASN A 1 87 ? -8.024 -10.021 0.164 1.00 86.00 87 ASN A N 1
ATOM 690 C CA . ASN A 1 87 ? -9.013 -10.476 1.139 1.00 86.00 87 ASN A CA 1
ATOM 691 C C . ASN A 1 87 ? -9.045 -9.608 2.408 1.00 86.00 87 ASN A C 1
ATOM 693 O 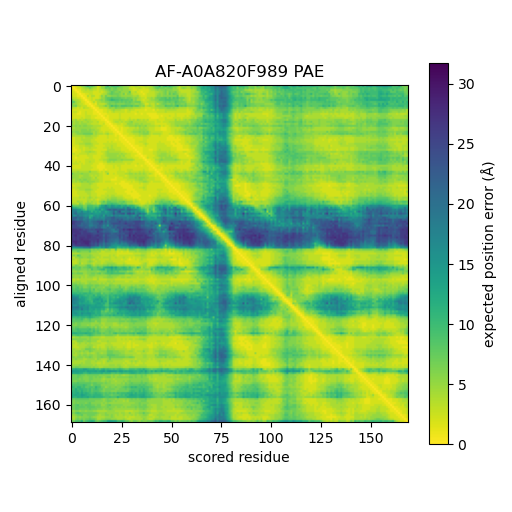O . ASN A 1 87 ? -9.377 -10.097 3.489 1.00 86.00 87 ASN A O 1
ATOM 697 N N . A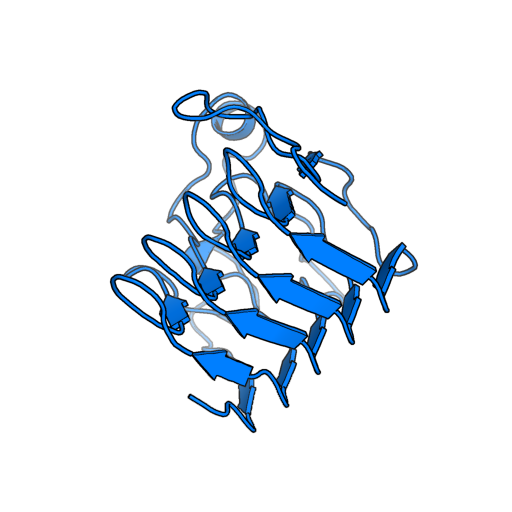SN A 1 88 ? -8.634 -8.341 2.319 1.00 80.62 88 ASN A N 1
ATOM 698 C CA . ASN A 1 88 ? -8.621 -7.441 3.463 1.00 80.62 88 ASN A CA 1
ATOM 699 C C . ASN A 1 88 ? -9.922 -6.645 3.514 1.00 80.62 88 ASN A C 1
ATOM 701 O O . ASN A 1 88 ? -10.437 -6.212 2.484 1.00 80.62 88 ASN A O 1
ATOM 705 N N . ALA A 1 89 ? -10.424 -6.412 4.722 1.00 85.56 89 ALA A N 1
ATOM 706 C CA . ALA A 1 89 ? -11.589 -5.578 4.964 1.00 85.56 89 ALA A CA 1
ATOM 707 C C . ALA A 1 89 ? -11.170 -4.307 5.698 1.00 85.56 89 ALA A C 1
ATOM 709 O O . ALA A 1 89 ? -10.611 -4.386 6.790 1.00 85.56 89 ALA A O 1
ATOM 710 N N . VAL A 1 90 ? -11.451 -3.151 5.098 1.00 83.44 90 VAL A N 1
ATOM 711 C CA . VAL A 1 90 ? -11.128 -1.8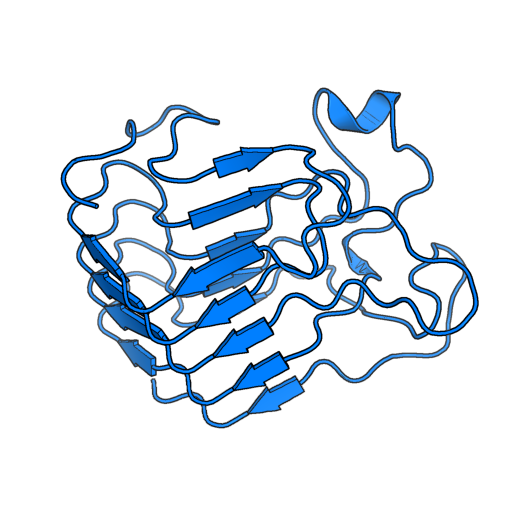34 5.652 1.00 83.44 90 VAL A CA 1
ATOM 712 C C . VAL A 1 90 ? -12.396 -1.051 5.967 1.00 83.44 90 VAL A C 1
ATOM 714 O O . VAL A 1 90 ? -13.269 -0.912 5.112 1.00 83.44 90 VAL A O 1
ATOM 717 N N . ALA A 1 91 ? -12.500 -0.497 7.170 1.00 81.69 91 ALA A N 1
ATOM 718 C CA . ALA A 1 91 ? -13.648 0.313 7.553 1.00 81.69 91 ALA A CA 1
ATOM 719 C C . ALA A 1 91 ? -13.283 1.494 8.456 1.00 81.69 91 ALA A C 1
ATOM 721 O O . ALA A 1 91 ? -12.262 1.484 9.136 1.00 81.69 91 ALA A O 1
ATOM 722 N N . SER A 1 92 ? -14.162 2.495 8.513 1.00 78.81 92 SER A N 1
ATOM 723 C CA . SER A 1 92 ? -14.143 3.527 9.563 1.00 78.81 92 SER A CA 1
ATOM 724 C C . SER A 1 92 ? -12.813 4.290 9.677 1.00 78.81 92 SER A C 1
ATOM 726 O O . SER A 1 92 ? -12.371 4.615 10.774 1.00 78.81 92 SER A O 1
ATOM 728 N N . ASP A 1 93 ? -12.163 4.570 8.547 1.00 72.62 93 ASP A N 1
ATOM 729 C CA . ASP A 1 93 ? -10.953 5.397 8.499 1.00 72.62 93 ASP A CA 1
ATOM 730 C C . ASP A 1 93 ? -11.308 6.881 8.314 1.00 72.62 93 ASP A C 1
ATOM 732 O O . ASP A 1 93 ? -12.231 7.220 7.566 1.00 72.62 93 ASP A O 1
ATOM 736 N N . THR A 1 94 ? -10.574 7.800 8.945 1.00 77.69 94 THR A N 1
ATOM 737 C CA . THR A 1 94 ? -10.900 9.237 8.835 1.00 77.69 94 THR A CA 1
ATOM 738 C C . THR A 1 94 ? -10.566 9.858 7.464 1.00 77.69 94 THR A C 1
ATOM 740 O O . THR A 1 94 ? -11.063 10.941 7.147 1.00 77.69 94 THR A O 1
ATOM 743 N N . HIS A 1 95 ? -9.768 9.189 6.624 1.00 77.94 95 HIS A N 1
ATOM 744 C CA . HIS A 1 95 ? -9.289 9.683 5.332 1.00 77.94 95 HIS A CA 1
ATOM 745 C C . HIS A 1 95 ? -9.394 8.653 4.198 1.00 77.94 95 HIS A C 1
ATOM 747 O O . HIS A 1 95 ? -10.212 8.823 3.293 1.00 77.94 95 HIS A O 1
ATOM 753 N N . PHE A 1 96 ? -8.544 7.631 4.165 1.00 78.75 96 PHE A N 1
ATOM 754 C CA . PHE A 1 96 ? -8.416 6.733 3.015 1.00 78.75 96 PHE A CA 1
ATOM 755 C C . PHE A 1 96 ? -8.495 5.283 3.467 1.00 78.75 96 PHE A C 1
ATOM 757 O O . PHE A 1 96 ? -7.908 4.928 4.474 1.00 78.75 96 PHE A O 1
ATOM 764 N N . GLY A 1 97 ? -9.143 4.410 2.702 1.00 80.56 97 GLY A N 1
ATOM 765 C CA . GLY A 1 97 ? -8.980 2.981 2.963 1.00 80.56 97 GLY A CA 1
ATOM 766 C C . GLY A 1 97 ? -7.572 2.545 2.569 1.00 80.56 97 GLY A C 1
ATOM 767 O O . GLY A 1 97 ? -6.651 2.495 3.377 1.00 80.56 97 GLY A O 1
ATOM 768 N N . TYR A 1 98 ? -7.376 2.311 1.279 1.00 8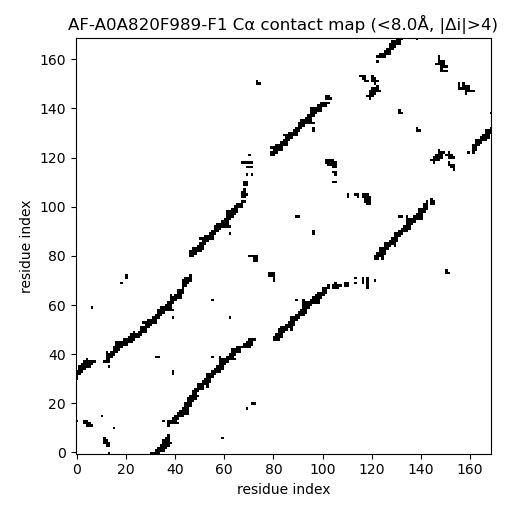3.12 98 TYR A N 1
ATOM 769 C CA . TYR A 1 98 ? -6.087 1.949 0.702 1.00 83.12 98 TYR A CA 1
ATOM 770 C C . TYR A 1 98 ? -5.395 3.183 0.111 1.00 83.12 98 TYR A C 1
ATOM 772 O O . TYR A 1 98 ? -5.994 3.895 -0.699 1.00 83.12 98 TYR A O 1
ATOM 780 N N . TRP A 1 99 ? -4.133 3.438 0.472 1.00 79.25 99 TRP A N 1
ATOM 781 C CA . TRP A 1 99 ? -3.365 4.584 -0.019 1.00 79.25 99 TRP A CA 1
ATOM 782 C C . TRP A 1 99 ? -2.041 4.160 -0.681 1.00 79.25 99 TRP A C 1
ATOM 784 O O . TRP A 1 99 ? -1.007 3.925 -0.060 1.00 79.25 99 TRP A O 1
ATOM 794 N N . TYR A 1 100 ? -2.041 4.191 -2.012 1.00 77.50 100 TYR A N 1
ATOM 795 C CA . TYR A 1 100 ? -0.859 3.955 -2.837 1.00 77.50 100 TYR A CA 1
ATOM 796 C C . TYR A 1 100 ? -0.165 5.279 -3.201 1.00 77.50 100 TYR A C 1
ATOM 798 O O . TYR A 1 100 ? -0.637 6.026 -4.065 1.00 77.50 100 TYR A O 1
ATOM 806 N N . CYS A 1 101 ? 0.954 5.584 -2.530 1.00 74.38 101 CYS A N 1
ATOM 807 C CA . CYS A 1 101 ? 1.705 6.838 -2.668 1.00 74.38 101 CYS A CA 1
ATOM 808 C C . CYS A 1 101 ? 3.039 6.654 -3.414 1.00 74.38 101 CYS A C 1
ATOM 810 O O . CYS A 1 101 ? 4.119 6.848 -2.863 1.00 74.38 101 CYS A O 1
ATOM 812 N N . MET A 1 102 ? 2.969 6.305 -4.699 1.00 71.81 102 MET A N 1
ATOM 813 C CA . MET A 1 102 ? 4.166 6.082 -5.516 1.00 71.81 102 MET A CA 1
ATOM 814 C C . MET A 1 102 ? 4.718 7.398 -6.087 1.00 71.81 102 MET A C 1
ATOM 816 O O . MET A 1 102 ? 4.237 7.899 -7.104 1.00 71.81 102 MET A O 1
ATOM 820 N N . VAL A 1 103 ? 5.730 7.963 -5.432 1.00 67.75 103 VAL A N 1
ATOM 821 C CA . VAL A 1 103 ? 6.376 9.237 -5.808 1.00 67.75 103 VAL A CA 1
ATOM 822 C C . VAL A 1 103 ? 7.355 9.101 -6.990 1.00 67.75 103 VAL A C 1
ATOM 824 O O . VAL A 1 103 ? 7.860 8.018 -7.293 1.00 67.75 103 VAL A O 1
ATOM 827 N N . ARG A 1 104 ? 7.663 10.207 -7.684 1.00 69.25 104 ARG A N 1
ATOM 828 C CA . ARG A 1 104 ? 8.637 10.242 -8.802 1.00 69.25 104 ARG A CA 1
ATOM 829 C C . ARG A 1 104 ? 10.082 9.909 -8.430 1.00 69.25 104 ARG A C 1
ATOM 831 O O . ARG A 1 104 ? 10.833 9.351 -9.243 1.00 69.25 104 ARG A O 1
ATOM 838 N N . THR A 1 105 ? 10.493 10.311 -7.240 1.00 67.06 105 THR A N 1
ATOM 839 C CA . THR A 1 105 ? 11.837 10.147 -6.681 1.00 67.06 105 THR A CA 1
ATOM 840 C C . THR A 1 105 ? 11.689 9.841 -5.205 1.00 67.06 105 THR A C 1
ATOM 842 O O . THR A 1 105 ? 10.740 10.329 -4.601 1.00 67.06 105 THR A O 1
ATOM 845 N N . SER A 1 106 ? 12.624 9.084 -4.634 1.00 61.09 106 SER A N 1
ATOM 846 C CA . SER A 1 106 ? 12.751 9.011 -3.178 1.00 61.09 106 SER A CA 1
ATOM 847 C C . SER A 1 106 ? 12.852 10.416 -2.573 1.00 61.09 106 SER A C 1
ATOM 849 O O . SER A 1 106 ? 13.356 11.343 -3.211 1.00 61.09 106 SER A O 1
ATOM 851 N N . ASP A 1 107 ? 12.347 10.566 -1.366 1.00 58.31 107 ASP A N 1
ATOM 852 C CA . ASP A 1 107 ? 12.415 11.730 -0.505 1.00 58.31 107 ASP A CA 1
ATOM 853 C C . ASP A 1 107 ? 13.258 11.389 0.751 1.00 58.31 107 ASP A C 1
ATOM 855 O O . ASP A 1 107 ? 13.918 10.347 0.845 1.00 58.31 107 ASP A O 1
ATOM 859 N N . GLY A 1 108 ? 13.351 12.323 1.694 1.00 63.53 108 GLY A N 1
ATOM 860 C CA . GLY A 1 108 ? 13.910 12.084 3.020 1.00 63.53 108 GLY A CA 1
ATOM 861 C C . GLY A 1 108 ? 15.332 11.506 3.033 1.00 63.53 108 GLY A C 1
ATOM 862 O O . GLY A 1 108 ? 16.202 11.841 2.222 1.00 63.53 108 GLY A O 1
ATOM 863 N N . GLN A 1 109 ? 15.593 10.634 4.011 1.00 54.22 109 GLN A N 1
ATOM 864 C CA . GLN A 1 109 ? 16.900 9.996 4.208 1.00 54.22 109 GLN A CA 1
ATOM 865 C C . GLN A 1 109 ? 17.219 8.971 3.101 1.00 54.22 109 GLN A C 1
ATOM 867 O O . GLN A 1 109 ? 18.390 8.707 2.809 1.00 54.22 109 GLN A O 1
ATOM 872 N N . SER A 1 110 ? 16.185 8.463 2.429 1.00 54.12 110 SER A N 1
ATOM 873 C CA . SER A 1 110 ? 16.269 7.505 1.327 1.00 54.12 110 SER A CA 1
ATOM 874 C C . SER A 1 110 ? 16.698 8.156 0.003 1.00 54.12 110 SER A C 1
ATOM 876 O O . SER A 1 110 ? 17.342 7.491 -0.814 1.00 54.12 110 SER A O 1
ATOM 878 N N . PHE A 1 111 ? 16.467 9.461 -0.209 1.00 56.56 111 PHE A N 1
ATOM 879 C CA . PHE A 1 111 ? 16.907 10.183 -1.416 1.00 56.56 111 PHE A CA 1
ATOM 880 C C . PHE A 1 111 ? 18.417 10.088 -1.664 1.00 56.56 111 PHE A C 1
ATOM 882 O O . PHE A 1 111 ? 18.864 9.899 -2.798 1.00 56.56 111 PHE A O 1
ATOM 889 N N . ALA A 1 112 ? 19.229 10.184 -0.609 1.00 56.22 112 ALA A N 1
ATOM 890 C CA . ALA A 1 112 ? 20.685 10.140 -0.733 1.00 56.22 112 ALA A CA 1
ATOM 891 C C . ALA A 1 112 ? 21.216 8.748 -1.124 1.00 56.22 112 ALA A C 1
ATOM 893 O O . ALA A 1 112 ? 22.267 8.657 -1.764 1.00 56.22 112 ALA A O 1
ATOM 894 N N . ILE A 1 113 ? 20.484 7.692 -0.760 1.00 57.47 113 ILE A N 1
ATOM 895 C CA . ILE A 1 113 ? 20.888 6.285 -0.894 1.00 57.47 113 ILE A CA 1
ATOM 896 C C . ILE A 1 113 ? 20.329 5.677 -2.194 1.00 57.47 113 ILE A C 1
ATOM 898 O O . ILE A 1 113 ? 20.996 4.879 -2.849 1.00 57.47 113 ILE A O 1
ATOM 902 N N . TYR A 1 114 ? 19.146 6.118 -2.631 1.00 61.81 114 TYR A N 1
ATOM 903 C CA . TYR A 1 114 ? 18.348 5.469 -3.676 1.00 61.81 114 TYR A CA 1
ATOM 904 C C . TYR A 1 114 ? 17.995 6.408 -4.845 1.00 61.81 114 TYR A C 1
ATOM 906 O O . TYR A 1 114 ? 16.865 6.441 -5.328 1.00 61.81 114 TYR A O 1
ATOM 914 N N . ARG A 1 115 ? 18.976 7.169 -5.351 1.00 61.66 115 ARG A N 1
ATOM 915 C CA . ARG A 1 115 ? 18.775 8.205 -6.396 1.00 61.66 115 ARG A CA 1
ATOM 916 C C . ARG A 1 115 ? 18.232 7.690 -7.736 1.00 61.66 115 ARG A C 1
ATOM 918 O O . ARG A 1 115 ? 17.578 8.427 -8.477 1.00 61.66 115 ARG A O 1
ATOM 925 N N . ASN A 1 116 ? 18.488 6.426 -8.061 1.00 66.62 116 ASN A N 1
ATOM 926 C CA . ASN A 1 116 ? 18.158 5.849 -9.370 1.00 66.62 116 ASN A CA 1
ATOM 927 C C . ASN A 1 116 ? 16.802 5.132 -9.413 1.00 66.62 116 ASN A C 1
ATOM 929 O O . ASN A 1 116 ? 16.501 4.452 -10.391 1.00 66.62 116 ASN A O 1
ATOM 933 N N . ILE A 1 117 ? 15.971 5.308 -8.385 1.00 67.81 117 ILE A N 1
ATOM 934 C CA . ILE A 1 117 ? 14.701 4.600 -8.254 1.00 67.81 117 ILE A CA 1
ATOM 935 C C . ILE A 1 117 ? 13.519 5.441 -8.679 1.00 67.81 117 ILE A C 1
ATOM 937 O O . ILE A 1 117 ? 13.501 6.667 -8.553 1.00 67.81 117 ILE A O 1
ATOM 941 N N . CYS A 1 118 ? 12.534 4.728 -9.216 1.00 74.75 118 CYS A N 1
ATOM 942 C CA . CYS A 1 118 ? 11.336 5.273 -9.823 1.00 74.75 118 CYS A CA 1
ATOM 943 C C . CYS A 1 118 ? 10.122 4.621 -9.160 1.00 74.75 118 CYS A C 1
ATOM 945 O O . CYS A 1 118 ? 9.537 3.732 -9.783 1.00 74.75 118 CYS A O 1
ATOM 947 N N . PRO A 1 119 ? 9.752 4.995 -7.921 1.00 73.94 119 PRO A N 1
ATOM 948 C CA . PRO A 1 119 ? 8.632 4.359 -7.220 1.00 73.94 119 PRO A CA 1
ATOM 949 C C . PRO A 1 119 ? 7.356 4.373 -8.076 1.00 73.94 119 PRO A C 1
ATOM 951 O O . PRO A 1 119 ? 6.721 3.346 -8.283 1.00 73.94 119 PRO A O 1
ATOM 954 N N . TYR A 1 120 ? 7.086 5.503 -8.735 1.00 78.19 120 TYR A N 1
ATOM 955 C CA . TYR A 1 120 ? 5.977 5.671 -9.678 1.00 78.19 120 TYR A CA 1
ATOM 956 C C . TYR A 1 120 ? 5.935 4.694 -10.866 1.00 78.19 120 TYR A C 1
ATOM 958 O O . TYR A 1 120 ? 4.872 4.518 -11.452 1.00 78.19 120 TYR A O 1
ATOM 966 N N . ARG A 1 121 ? 7.059 4.067 -11.239 1.00 81.31 121 ARG A N 1
ATOM 967 C CA . ARG A 1 121 ? 7.135 3.087 -12.338 1.00 81.31 121 ARG A CA 1
ATOM 968 C C . ARG A 1 121 ? 7.159 1.642 -11.867 1.00 81.31 121 ARG A C 1
ATOM 970 O O . ARG A 1 121 ? 7.140 0.749 -12.716 1.00 81.31 121 ARG A O 1
ATOM 977 N N . GLN A 1 122 ? 7.240 1.416 -10.557 1.00 78.06 122 GLN A N 1
ATOM 978 C CA . GLN A 1 122 ? 7.241 0.075 -9.992 1.00 78.06 122 GLN A CA 1
ATOM 979 C C . GLN A 1 122 ? 5.888 -0.592 -10.201 1.00 78.06 122 GLN A C 1
ATOM 981 O O . GLN A 1 122 ? 4.846 0.059 -10.244 1.00 78.06 122 GLN A O 1
ATOM 986 N N . ILE A 1 123 ? 5.919 -1.908 -10.339 1.00 76.50 123 ILE A N 1
ATOM 987 C CA . ILE A 1 123 ? 4.713 -2.711 -10.492 1.00 76.50 123 ILE A CA 1
ATOM 988 C C . ILE A 1 123 ? 4.042 -2.886 -9.128 1.00 76.50 123 ILE A C 1
ATOM 990 O O . ILE A 1 123 ? 4.687 -2.852 -8.086 1.00 76.50 123 ILE A O 1
ATOM 994 N N . PHE A 1 124 ? 2.724 -3.019 -9.142 1.00 73.38 124 PHE A N 1
ATOM 995 C CA . PHE A 1 124 ? 1.956 -3.501 -8.008 1.00 73.38 124 PHE A CA 1
ATOM 996 C C . PHE A 1 124 ? 1.270 -4.783 -8.477 1.00 73.38 124 PHE A C 1
ATOM 998 O O . PHE A 1 124 ? 0.571 -4.745 -9.490 1.00 73.38 124 PHE A O 1
ATOM 1005 N N . ASP A 1 125 ? 1.550 -5.907 -7.819 1.00 71.12 125 ASP A N 1
ATOM 1006 C CA . ASP A 1 125 ? 1.229 -7.227 -8.375 1.00 71.12 125 ASP A CA 1
ATOM 1007 C C . ASP A 1 125 ? -0.258 -7.526 -8.295 1.00 71.12 125 ASP A C 1
ATOM 1009 O O . ASP A 1 125 ? -0.918 -7.677 -9.323 1.00 71.12 125 ASP A O 1
ATOM 1013 N N . ARG A 1 126 ? -0.811 -7.564 -7.078 1.00 77.50 126 ARG A N 1
ATOM 1014 C CA . ARG A 1 126 ? -2.173 -8.059 -6.902 1.00 77.50 126 ARG A CA 1
ATOM 1015 C C . ARG A 1 126 ? -2.924 -7.325 -5.803 1.00 77.50 126 ARG A C 1
ATOM 1017 O O . ARG A 1 126 ? -2.545 -7.386 -4.635 1.00 77.50 126 ARG A O 1
ATOM 1024 N N . PHE A 1 127 ? -3.995 -6.638 -6.200 1.00 85.38 127 PHE A N 1
ATOM 1025 C CA . PHE A 1 127 ? -5.031 -6.116 -5.314 1.00 85.38 127 PHE A CA 1
ATOM 1026 C C . PHE A 1 127 ? -6.331 -6.852 -5.627 1.00 85.38 127 PHE A C 1
ATOM 1028 O O . PHE A 1 127 ? -6.979 -6.522 -6.618 1.00 85.38 127 PHE A O 1
ATOM 1035 N N . VAL A 1 128 ? -6.688 -7.871 -4.845 1.00 87.62 128 VAL A N 1
ATOM 1036 C CA . VAL A 1 128 ? -7.827 -8.746 -5.178 1.00 87.62 128 VAL A CA 1
ATOM 1037 C C . VAL A 1 128 ? -8.704 -9.017 -3.964 1.00 87.62 128 VAL A C 1
ATOM 1039 O O . VAL A 1 128 ? -8.205 -9.227 -2.859 1.00 87.62 128 VAL A O 1
ATOM 1042 N N . ASN A 1 129 ? -10.019 -9.025 -4.179 1.00 90.00 129 ASN A N 1
ATOM 1043 C CA . ASN A 1 129 ? -11.028 -9.419 -3.193 1.00 90.00 129 ASN A CA 1
ATOM 1044 C C . ASN A 1 129 ? -10.945 -8.613 -1.886 1.00 90.00 129 ASN A C 1
ATOM 1046 O O . ASN A 1 129 ? -11.115 -9.126 -0.784 1.00 90.00 129 ASN A O 1
ATOM 1050 N N . ASN A 1 130 ? -10.616 -7.331 -1.996 1.00 83.88 130 ASN A N 1
ATOM 1051 C CA . ASN A 1 130 ? -10.556 -6.438 -0.849 1.00 83.88 130 ASN A CA 1
ATOM 1052 C C . ASN A 1 130 ? -11.897 -5.720 -0.684 1.00 83.88 130 ASN A C 1
ATOM 1054 O O . ASN A 1 130 ? -12.536 -5.361 -1.671 1.00 83.88 130 ASN A O 1
ATOM 1058 N N . SER A 1 131 ? -12.299 -5.435 0.551 1.00 90.06 131 SER A N 1
ATOM 1059 C CA . SER A 1 131 ? -13.437 -4.567 0.837 1.00 90.06 131 SER A CA 1
ATOM 1060 C C . SER A 1 131 ? -13.006 -3.273 1.518 1.00 90.06 131 SER A C 1
ATOM 1062 O O . SER A 1 131 ? -12.050 -3.253 2.298 1.00 90.06 131 SER A O 1
ATOM 1064 N N . VAL A 1 132 ? -13.716 -2.180 1.244 1.00 86.81 132 VAL A N 1
ATOM 1065 C CA . VAL A 1 132 ? -13.525 -0.895 1.920 1.00 86.81 132 VAL A CA 1
ATOM 1066 C C . VAL A 1 132 ? -14.835 -0.142 2.061 1.00 86.81 132 VAL A C 1
ATOM 1068 O O . VAL A 1 132 ? -15.505 0.078 1.071 1.00 86.81 132 VAL A O 1
ATOM 1071 N N . HIS A 1 133 ? -15.192 0.335 3.249 1.00 90.00 133 HIS A N 1
ATOM 1072 C CA . HIS A 1 133 ? -16.376 1.187 3.393 1.00 90.00 133 HIS A CA 1
ATOM 1073 C C . HIS A 1 133 ? -16.240 2.187 4.544 1.00 90.00 133 HIS A C 1
ATOM 1075 O O . HIS A 1 133 ? -15.322 2.111 5.354 1.00 90.00 133 HIS A O 1
ATOM 1081 N N . SER A 1 134 ? -17.165 3.146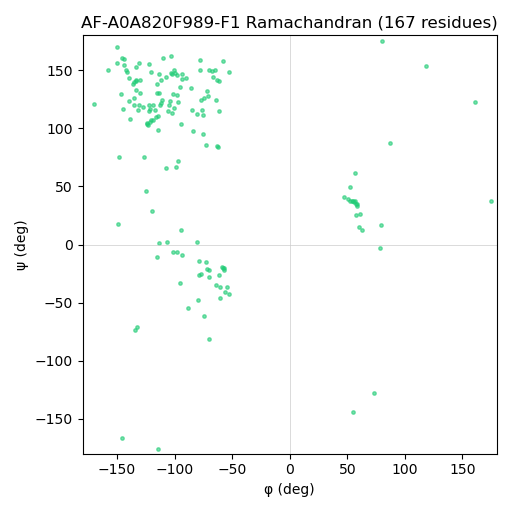 4.630 1.00 89.94 134 SER A N 1
ATOM 1082 C CA . SER A 1 134 ? -17.230 4.115 5.738 1.00 89.94 134 SER A CA 1
ATOM 1083 C C . SER A 1 134 ? -15.927 4.900 5.978 1.00 89.94 134 SER A C 1
ATOM 1085 O O . SER A 1 134 ? -15.570 5.158 7.123 1.00 89.94 134 SER A O 1
ATOM 1087 N N . VAL A 1 135 ? -15.211 5.276 4.913 1.00 82.62 135 VAL A N 1
ATOM 1088 C CA . VAL A 1 135 ? -13.976 6.076 5.001 1.00 82.62 135 VAL A CA 1
ATOM 1089 C C . VAL A 1 135 ? -14.228 7.554 4.687 1.00 82.62 135 VAL A C 1
ATOM 1091 O O . VAL A 1 135 ? -15.111 7.884 3.896 1.00 82.62 135 VAL A O 1
ATOM 1094 N N . GLY A 1 136 ? -13.444 8.458 5.278 1.00 81.81 136 GLY A N 1
ATOM 1095 C CA . GLY A 1 136 ? -13.708 9.902 5.215 1.00 81.81 136 GLY A CA 1
ATOM 1096 C C . GLY A 1 136 ? -13.463 10.593 3.864 1.00 81.81 136 GLY A C 1
ATOM 1097 O O . GLY A 1 136 ? -14.008 11.673 3.636 1.00 81.81 136 GLY A O 1
ATOM 1098 N N . ARG A 1 137 ? -12.660 10.018 2.955 1.00 84.88 137 ARG A N 1
ATOM 1099 C CA . ARG A 1 137 ? -12.398 10.576 1.609 1.00 84.88 137 ARG A CA 1
ATOM 1100 C C . ARG A 1 137 ? -12.516 9.558 0.476 1.00 84.88 137 ARG A C 1
ATOM 1102 O O . ARG A 1 137 ? -13.433 9.672 -0.327 1.00 84.88 137 ARG A O 1
ATOM 1109 N N . PHE A 1 138 ? -11.576 8.616 0.352 1.00 83.44 138 PHE A N 1
ATOM 1110 C CA . PHE A 1 138 ? -11.533 7.666 -0.775 1.00 83.44 138 PHE A CA 1
ATOM 1111 C C . PHE A 1 138 ? -11.296 6.237 -0.288 1.00 83.44 138 PHE A C 1
ATOM 1113 O O . PHE A 1 138 ? -10.371 6.003 0.487 1.00 83.44 138 PHE A O 1
ATOM 1120 N N . GLY A 1 139 ? -12.077 5.275 -0.790 1.00 81.12 139 GLY A N 1
ATOM 1121 C CA . GLY A 1 139 ? -11.878 3.852 -0.492 1.00 81.12 139 GLY A CA 1
ATOM 1122 C C . GLY A 1 139 ? -10.509 3.347 -0.950 1.00 81.12 139 GLY A C 1
ATOM 1123 O O . GLY A 1 139 ? -9.776 2.734 -0.181 1.00 81.12 139 GLY A O 1
ATOM 1124 N N . VAL A 1 140 ? -10.120 3.695 -2.176 1.00 84.62 140 VAL A N 1
ATOM 1125 C CA . VAL A 1 140 ? -8.775 3.471 -2.719 1.00 84.62 140 VAL A CA 1
ATOM 1126 C C . VAL A 1 140 ? -8.274 4.781 -3.313 1.00 84.62 140 VAL A C 1
ATOM 1128 O O . VAL A 1 140 ? -8.972 5.420 -4.101 1.00 84.62 140 VAL A O 1
ATOM 1131 N N . ARG A 1 141 ? -7.057 5.190 -2.952 1.00 81.44 141 ARG A N 1
ATOM 1132 C CA . ARG A 1 141 ? -6.379 6.360 -3.511 1.00 81.44 141 ARG A CA 1
ATOM 1133 C C . ARG A 1 141 ? -5.050 5.951 -4.129 1.00 81.44 141 ARG A C 1
ATOM 1135 O O . ARG A 1 141 ? -4.156 5.483 -3.429 1.00 81.44 141 ARG A O 1
ATOM 1142 N N . ILE A 1 142 ? -4.907 6.211 -5.424 1.00 79.62 142 ILE A N 1
ATOM 1143 C CA . ILE A 1 142 ? -3.664 6.039 -6.182 1.00 79.62 142 ILE A CA 1
ATOM 1144 C C . ILE A 1 142 ? -3.154 7.438 -6.549 1.00 79.62 142 ILE A C 1
ATOM 1146 O O . ILE A 1 142 ? -3.903 8.248 -7.097 1.00 79.62 142 ILE A O 1
ATOM 1150 N N . PHE A 1 143 ? -1.914 7.771 -6.182 1.00 72.06 143 PHE A N 1
ATOM 1151 C CA . PHE A 1 143 ? -1.340 9.098 -6.444 1.00 72.06 143 PHE A CA 1
ATOM 1152 C C . PHE A 1 143 ? -1.060 9.341 -7.935 1.00 72.06 143 PHE A C 1
ATOM 1154 O O . PHE A 1 143 ? -0.753 8.412 -8.678 1.00 72.06 143 PHE A O 1
ATOM 1161 N N . LEU A 1 144 ? -1.141 10.614 -8.355 1.00 67.12 144 LEU A N 1
ATOM 1162 C CA . LEU A 1 144 ? -1.227 11.031 -9.766 1.00 67.12 144 LEU A CA 1
ATOM 1163 C C . LEU A 1 144 ? -0.067 10.573 -10.659 1.00 67.12 144 LEU A C 1
ATOM 1165 O O . LEU A 1 144 ? -0.198 10.585 -11.878 1.00 67.12 144 LEU A O 1
ATOM 1169 N N . GLU A 1 145 ? 1.077 10.225 -10.081 1.00 76.31 145 GLU A N 1
ATOM 1170 C CA . GLU A 1 145 ? 2.279 9.921 -10.852 1.00 76.31 145 GLU A CA 1
ATOM 1171 C C . GLU A 1 145 ? 2.435 8.431 -11.154 1.00 76.31 145 GLU A C 1
ATOM 1173 O O . GLU A 1 145 ? 3.289 8.088 -11.966 1.00 76.31 145 GLU A O 1
ATOM 1178 N N . TYR A 1 146 ? 1.611 7.557 -10.561 1.00 80.75 146 TYR A N 1
ATOM 1179 C CA . TYR A 1 146 ? 1.704 6.113 -10.761 1.00 80.75 146 TYR A CA 1
ATOM 1180 C C . TYR A 1 146 ? 1.485 5.726 -12.231 1.00 80.75 146 TYR A C 1
ATOM 1182 O O . TYR A 1 146 ? 0.413 5.912 -12.803 1.00 80.75 146 TYR A O 1
ATOM 1190 N N . SER A 1 147 ? 2.535 5.189 -12.844 1.00 85.75 147 SER A N 1
ATOM 1191 C CA . SER A 1 147 ? 2.610 4.812 -14.251 1.00 85.75 147 SER A CA 1
ATOM 1192 C C . SER A 1 147 ? 3.552 3.606 -14.370 1.00 85.75 147 SER A C 1
ATOM 1194 O O . SER A 1 147 ? 4.728 3.760 -14.715 1.00 85.75 147 SER A O 1
ATOM 1196 N N . PRO A 1 148 ? 3.080 2.406 -13.983 1.00 83.75 148 PRO A N 1
ATOM 1197 C CA . PRO A 1 148 ? 3.917 1.219 -13.895 1.00 83.75 148 PRO A CA 1
ATOM 1198 C C . PRO A 1 148 ? 4.400 0.778 -15.276 1.00 83.75 148 PRO A C 1
ATOM 1200 O O . PRO A 1 148 ? 3.690 0.866 -16.279 1.00 83.75 148 PRO A O 1
ATOM 1203 N N . THR A 1 149 ? 5.628 0.269 -15.323 1.00 86.12 149 THR A N 1
ATOM 1204 C CA . THR A 1 149 ? 6.266 -0.196 -16.561 1.00 86.12 149 THR A CA 1
ATOM 1205 C C . THR A 1 149 ? 6.909 -1.549 -16.334 1.00 86.12 149 THR A C 1
ATOM 1207 O O . THR A 1 149 ? 7.343 -1.844 -15.223 1.00 86.12 149 THR A O 1
ATOM 1210 N N . VAL A 1 150 ? 7.035 -2.350 -17.392 1.00 83.19 150 VAL A N 1
ATOM 1211 C CA . VAL A 1 150 ? 7.593 -3.712 -17.307 1.00 83.19 150 VAL A CA 1
ATOM 1212 C C . VAL A 1 150 ? 8.982 -3.726 -16.657 1.00 83.19 150 VAL A C 1
ATOM 1214 O O . VAL A 1 150 ? 9.296 -4.643 -15.907 1.00 83.19 150 VAL A O 1
ATOM 1217 N N . ALA A 1 151 ? 9.810 -2.711 -16.923 1.00 80.62 151 ALA A N 1
ATOM 1218 C CA . ALA A 1 151 ? 11.175 -2.632 -16.398 1.00 80.62 151 ALA A CA 1
ATOM 1219 C C . ALA A 1 151 ? 11.327 -1.751 -15.143 1.00 80.62 151 ALA A C 1
ATOM 1221 O O . ALA A 1 151 ? 12.422 -1.682 -14.590 1.00 80.62 151 ALA A O 1
ATOM 1222 N N . GLY A 1 152 ? 10.282 -1.039 -14.708 1.00 77.50 152 GLY A N 1
ATOM 1223 C CA . GLY A 1 152 ? 10.315 -0.221 -13.490 1.00 77.50 152 GLY A CA 1
ATOM 1224 C C . GLY A 1 152 ? 11.361 0.908 -13.452 1.00 77.50 152 GLY A C 1
ATOM 1225 O O . GLY A 1 152 ? 11.643 1.441 -12.382 1.00 77.50 152 GLY A O 1
ATOM 1226 N N . SER A 1 153 ? 11.971 1.295 -14.577 1.00 78.62 153 SER A N 1
ATOM 1227 C CA . SER A 1 153 ? 13.080 2.266 -14.629 1.00 78.62 153 SER A CA 1
ATOM 1228 C C . SER A 1 153 ? 12.668 3.602 -15.259 1.00 78.62 153 SER A C 1
ATOM 1230 O O . SER A 1 153 ? 11.688 3.650 -15.999 1.00 78.62 153 SER A O 1
ATOM 1232 N N . ARG A 1 154 ? 13.425 4.696 -15.027 1.00 79.88 154 ARG A N 1
ATOM 1233 C CA . ARG A 1 154 ? 13.113 6.074 -15.508 1.00 79.88 154 ARG A CA 1
ATOM 1234 C C . ARG A 1 154 ? 12.988 6.201 -17.026 1.00 79.88 154 ARG A C 1
ATOM 1236 O O . ARG A 1 15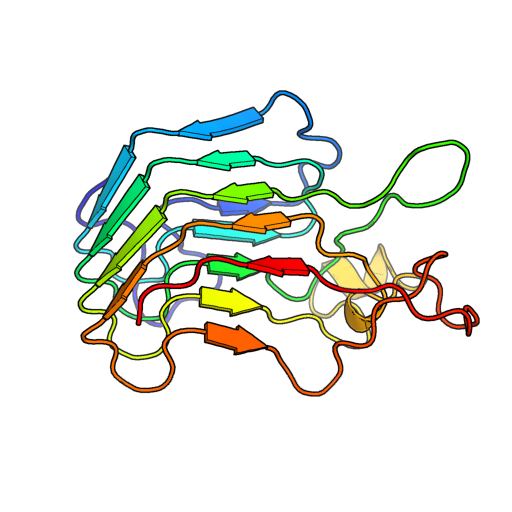4 ? 12.436 7.194 -17.488 1.00 79.88 154 ARG A O 1
ATOM 1243 N N . SER A 1 155 ? 13.528 5.244 -17.771 1.00 86.00 155 SER A N 1
ATOM 1244 C CA . SER A 1 155 ? 13.535 5.212 -19.235 1.00 86.00 155 SER A CA 1
ATOM 1245 C C . SER A 1 155 ? 12.696 4.071 -19.815 1.00 86.00 155 SER A C 1
ATOM 1247 O O . SER A 1 155 ? 12.700 3.867 -21.020 1.00 86.00 155 SER A O 1
ATOM 1249 N N . ALA A 1 156 ? 12.041 3.270 -18.973 1.00 84.75 156 ALA A N 1
ATOM 1250 C CA . ALA A 1 156 ? 11.141 2.223 -19.428 1.00 84.75 156 ALA A CA 1
ATOM 1251 C C . ALA A 1 156 ? 9.855 2.825 -20.003 1.00 84.75 156 ALA A C 1
ATOM 1253 O O . ALA A 1 156 ? 9.192 3.599 -19.320 1.00 84.75 156 ALA A O 1
ATOM 1254 N N . ASP A 1 157 ? 9.480 2.431 -21.215 1.00 88.00 157 ASP A N 1
ATOM 1255 C CA . ASP A 1 157 ? 8.284 2.975 -21.872 1.00 88.00 157 ASP A CA 1
A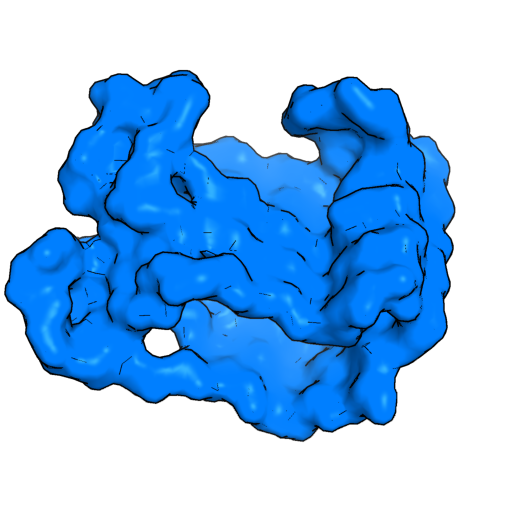TOM 1256 C C . ASP A 1 157 ? 7.197 1.919 -22.102 1.00 88.00 157 ASP A C 1
ATOM 1258 O O . ASP A 1 157 ? 6.066 2.270 -22.420 1.00 88.00 157 ASP A O 1
ATOM 1262 N N . THR A 1 158 ? 7.504 0.632 -21.904 1.00 91.62 158 THR A N 1
ATOM 1263 C CA . THR A 1 158 ? 6.516 -0.451 -21.998 1.00 91.62 158 THR A CA 1
ATOM 1264 C C . THR A 1 158 ? 5.627 -0.443 -20.753 1.00 91.62 158 THR A C 1
ATOM 1266 O O . THR A 1 158 ? 6.128 -0.784 -19.673 1.00 91.62 158 THR A O 1
ATOM 1269 N N . PRO A 1 159 ? 4.331 -0.091 -20.861 1.00 89.00 159 PRO A N 1
ATOM 1270 C CA . PRO A 1 159 ? 3.436 -0.054 -19.711 1.00 89.00 159 PRO A CA 1
ATOM 1271 C C . PRO A 1 159 ? 3.228 -1.450 -19.126 1.00 89.00 159 PRO A C 1
ATOM 1273 O O . PRO A 1 159 ? 3.263 -2.447 -19.849 1.00 89.00 159 PRO A O 1
ATOM 1276 N N . TYR A 1 160 ? 2.981 -1.513 -17.823 1.00 84.94 160 TYR A N 1
ATOM 1277 C CA . TYR A 1 160 ? 2.524 -2.720 -17.144 1.00 84.94 160 TYR A CA 1
ATOM 1278 C C . TYR A 1 160 ? 1.087 -2.521 -16.656 1.00 84.94 160 TYR A C 1
ATOM 1280 O O . TYR A 1 160 ? 0.722 -1.434 -16.215 1.00 84.94 160 TYR A O 1
ATOM 1288 N N . GLN A 1 161 ? 0.258 -3.558 -16.739 1.00 85.31 161 GLN A N 1
ATOM 1289 C CA . GLN A 1 161 ? -1.116 -3.496 -16.249 1.00 85.31 161 GLN A CA 1
ATOM 1290 C C . GLN A 1 161 ? -1.133 -3.692 -14.731 1.00 85.31 161 GLN A C 1
ATOM 1292 O O . GLN A 1 161 ? -0.851 -4.783 -14.251 1.00 85.31 161 GLN A O 1
ATOM 1297 N N . ALA A 1 162 ? -1.486 -2.656 -13.971 1.00 80.00 162 ALA A N 1
ATOM 1298 C CA . ALA A 1 162 ? -1.781 -2.831 -12.551 1.00 80.00 162 ALA A CA 1
ATOM 1299 C C . ALA A 1 162 ? -3.126 -3.553 -12.380 1.00 80.00 162 ALA A C 1
ATOM 1301 O O . ALA A 1 162 ? -4.111 -3.178 -13.023 1.00 80.00 162 ALA A O 1
ATOM 1302 N N . ILE A 1 163 ? -3.162 -4.578 -11.526 1.00 81.75 163 ILE A N 1
ATOM 1303 C CA . ILE A 1 163 ? -4.341 -5.426 -11.326 1.00 81.75 163 ILE A CA 1
ATOM 1304 C C . ILE A 1 163 ? -5.043 -5.025 -10.028 1.00 81.75 163 ILE A C 1
ATOM 1306 O O . ILE A 1 163 ? -4.516 -5.224 -8.933 1.00 81.75 163 ILE A O 1
ATOM 1310 N N . PHE A 1 164 ? -6.248 -4.479 -10.185 1.00 85.31 164 PHE A N 1
ATOM 1311 C CA . PHE A 1 164 ? -7.207 -4.222 -9.116 1.00 85.31 164 PHE A CA 1
ATOM 1312 C C . PHE A 1 164 ? -8.494 -4.951 -9.479 1.00 85.31 164 PHE A C 1
ATOM 1314 O O . PHE A 1 164 ? -9.227 -4.498 -10.358 1.00 85.31 164 PHE A O 1
ATOM 1321 N N . ASP A 1 165 ? -8.729 -6.089 -8.841 1.00 87.38 165 ASP A N 1
ATOM 1322 C CA . ASP A 1 165 ? -9.874 -6.953 -9.112 1.00 87.38 165 ASP A CA 1
ATOM 1323 C C . ASP A 1 165 ? -10.708 -7.157 -7.843 1.00 87.38 165 ASP A C 1
ATOM 1325 O O . ASP A 1 165 ? -10.211 -7.021 -6.725 1.00 87.38 165 ASP A O 1
ATOM 1329 N N . GLU A 1 166 ? -11.990 -7.466 -8.016 1.00 91.69 166 GLU A N 1
ATOM 1330 C CA . GLU A 1 166 ? -12.900 -7.850 -6.925 1.00 91.69 166 GLU A CA 1
ATOM 1331 C C . GLU A 1 166 ? -12.913 -6.883 -5.712 1.00 91.69 166 GLU A C 1
ATOM 1333 O O . GLU A 1 166 ? -12.996 -7.303 -4.560 1.00 91.69 166 GLU A O 1
ATOM 1338 N N . LEU A 1 167 ? -12.841 -5.565 -5.940 1.00 87.88 167 LEU A N 1
ATOM 1339 C CA . LEU A 1 167 ? -13.021 -4.575 -4.869 1.00 87.88 167 LEU A CA 1
ATOM 1340 C C . LEU A 1 167 ? -14.506 -4.407 -4.516 1.00 87.88 167 LEU A C 1
ATOM 1342 O O . LEU A 1 167 ? -15.307 -4.025 -5.370 1.00 87.88 167 LEU A O 1
ATOM 1346 N N . ILE A 1 168 ? -14.853 -4.596 -3.244 1.00 90.81 168 ILE A N 1
ATOM 1347 C CA . ILE A 1 168 ? -16.186 -4.302 -2.696 1.00 90.81 168 ILE A CA 1
ATOM 1348 C C . ILE A 1 168 ? -16.121 -2.960 -1.953 1.00 90.81 168 ILE A C 1
ATOM 1350 O O . ILE A 1 168 ? -15.386 -2.849 -0.972 1.00 90.81 168 ILE A O 1
ATOM 1354 N N . ALA A 1 169 ? -16.864 -1.942 -2.399 1.00 80.94 169 ALA A N 1
ATOM 1355 C CA . ALA A 1 169 ? -16.814 -0.591 -1.827 1.00 80.94 169 ALA A CA 1
ATOM 1356 C C . ALA A 1 169 ? -18.190 0.040 -1.581 1.00 80.94 169 ALA A C 1
ATOM 1358 O O . ALA A 1 169 ? -19.105 -0.234 -2.391 1.00 80.94 169 ALA A O 1
#